Protein AF-A0AAP6ZUE8-F1 (afdb_monomer_lite)

Organism: NCBI:txid190893

Sequence (87 aa):
MNNSDKRVYFAVNGVERVEFECDCGKGYFRYDPTLKRIPVHNQIPHSCNACGKRAYFTIPYPAIRYKNRIFADSLTLSGFVDLDEES

Radius of gyration: 13.88 Å; chains: 1; bounding box: 26×50×30 Å

Foldseek 3Di:
DPPPFQWDWPDDPQKTWIFGDDPVNPFTWAFDLVDDQDVVLCWTWTATPPPRDIDTDNAGPRWIGHPNDTGHDVVSVVSVPPPPPPD

Structure (mmCIF, N/CA/C/O backbone):
data_AF-A0AAP6ZUE8-F1
#
_entry.id   AF-A0AAP6ZUE8-F1
#
loop_
_atom_site.group_PDB
_atom_site.id
_atom_site.type_symbol
_atom_site.label_atom_id
_atom_site.label_alt_id
_atom_site.label_comp_id
_atom_site.label_asym_id
_atom_site.label_entity_id
_atom_site.label_seq_id
_atom_site.pdbx_PDB_ins_code
_atom_site.Cartn_x
_atom_site.Cartn_y
_atom_site.Cartn_z
_atom_site.occupancy
_atom_site.B_iso_or_equiv
_atom_site.auth_seq_id
_atom_site.auth_comp_id
_atom_site.auth_asym_id
_atom_site.auth_atom_id
_atom_site.pdbx_PDB_model_num
ATOM 1 N N . MET A 1 1 ? 3.962 -22.022 13.155 1.00 39.00 1 MET A N 1
ATOM 2 C CA . MET A 1 1 ? 4.145 -21.378 11.835 1.00 39.00 1 MET A CA 1
ATOM 3 C C . MET A 1 1 ? 3.676 -19.940 11.953 1.00 39.00 1 MET A C 1
ATOM 5 O O . MET A 1 1 ? 2.479 -19.704 12.018 1.00 39.00 1 MET A O 1
ATOM 9 N N . ASN A 1 2 ? 4.609 -19.004 12.129 1.00 40.88 2 ASN A N 1
ATOM 10 C CA . ASN A 1 2 ? 4.294 -17.597 12.371 1.00 40.88 2 ASN A CA 1
ATOM 11 C C . ASN A 1 2 ? 4.046 -16.929 11.010 1.00 40.88 2 ASN A C 1
ATOM 13 O O . ASN A 1 2 ? 4.996 -16.619 10.297 1.00 40.88 2 ASN A O 1
ATOM 17 N N . ASN A 1 3 ? 2.783 -16.809 10.599 1.00 50.38 3 ASN A N 1
ATOM 18 C CA . ASN A 1 3 ? 2.419 -16.198 9.320 1.00 50.38 3 ASN A CA 1
ATOM 19 C C . ASN A 1 3 ? 2.352 -14.667 9.477 1.00 50.38 3 ASN A C 1
ATOM 21 O O . ASN A 1 3 ? 1.272 -14.085 9.547 1.00 50.38 3 ASN A O 1
ATOM 25 N N . SER A 1 4 ? 3.512 -14.027 9.660 1.00 73.19 4 SER A N 1
ATOM 26 C CA . SER A 1 4 ? 3.634 -12.570 9.833 1.00 73.19 4 SER A CA 1
ATOM 27 C C . SER A 1 4 ? 3.683 -11.800 8.509 1.00 73.19 4 SER A C 1
ATOM 29 O O . SER A 1 4 ? 3.557 -10.576 8.509 1.00 73.19 4 SER A O 1
ATOM 31 N N . ASP A 1 5 ? 3.859 -12.498 7.386 1.00 86.38 5 ASP A N 1
ATOM 32 C CA . ASP A 1 5 ? 3.922 -11.900 6.058 1.00 86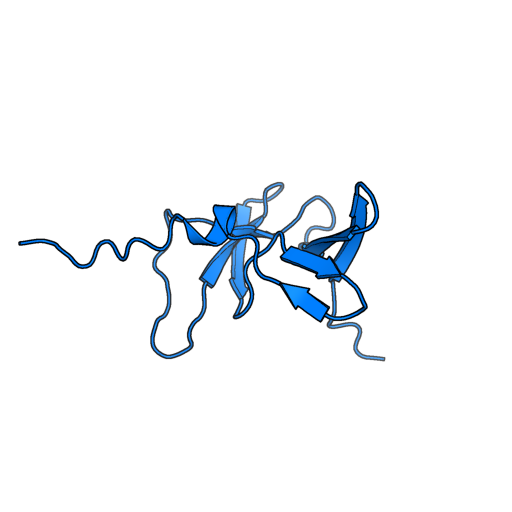.38 5 ASP A CA 1
ATOM 33 C C . ASP A 1 5 ? 2.537 -11.892 5.402 1.00 86.38 5 ASP A C 1
ATOM 35 O O . ASP A 1 5 ? 2.056 -12.911 4.916 1.00 86.38 5 ASP A O 1
ATOM 39 N N . LYS A 1 6 ? 1.887 -10.725 5.406 1.00 92.56 6 LYS A N 1
ATOM 40 C CA . LYS A 1 6 ? 0.554 -10.517 4.816 1.00 92.56 6 LYS A CA 1
ATOM 41 C C . LYS A 1 6 ? 0.612 -9.851 3.445 1.00 92.56 6 LYS A C 1
ATOM 43 O O . LYS A 1 6 ? -0.334 -9.177 3.029 1.00 92.56 6 LYS A O 1
ATOM 48 N N . ARG A 1 7 ? 1.749 -9.981 2.756 1.00 94.25 7 ARG A N 1
ATOM 49 C CA . ARG A 1 7 ? 1.872 -9.507 1.383 1.00 94.25 7 ARG A CA 1
ATOM 50 C C . ARG A 1 7 ? 1.024 -10.369 0.462 1.00 94.25 7 ARG A C 1
ATOM 52 O O . A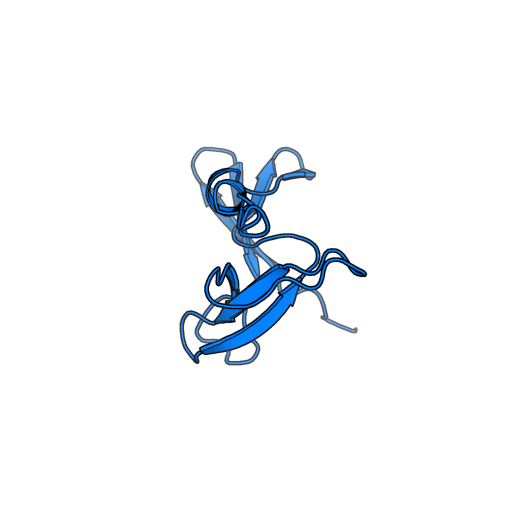RG A 1 7 ? 1.127 -11.592 0.464 1.00 94.25 7 ARG A O 1
ATOM 59 N N . VAL A 1 8 ? 0.231 -9.709 -0.367 1.00 95.00 8 VAL A N 1
ATOM 60 C CA . VAL A 1 8 ? -0.535 -10.335 -1.444 1.00 95.00 8 VAL A CA 1
ATOM 61 C C . VAL A 1 8 ? -0.073 -9.777 -2.785 1.00 95.00 8 VAL A C 1
ATOM 63 O O . VAL A 1 8 ? 0.343 -8.621 -2.877 1.00 95.00 8 VAL A O 1
ATOM 66 N N . TYR A 1 9 ? -0.128 -10.604 -3.825 1.00 94.81 9 TYR A N 1
ATOM 67 C CA . TYR A 1 9 ? 0.445 -10.312 -5.137 1.00 94.81 9 TYR A CA 1
ATOM 68 C C . TYR A 1 9 ? -0.649 -10.352 -6.200 1.00 94.81 9 TYR A C 1
ATOM 70 O O . TYR A 1 9 ? -1.315 -11.369 -6.381 1.00 94.81 9 TYR A O 1
ATOM 78 N N . PHE A 1 10 ? -0.823 -9.246 -6.915 1.00 94.12 10 PHE A N 1
ATOM 79 C CA . PHE A 1 10 ? -1.777 -9.118 -8.011 1.00 94.12 10 PHE A CA 1
ATOM 80 C C . PHE A 1 10 ? -1.019 -9.016 -9.328 1.00 94.12 10 PHE A C 1
ATOM 82 O O . PHE A 1 10 ? -0.268 -8.064 -9.522 1.00 94.12 10 PHE A O 1
ATOM 89 N N . ALA A 1 11 ? -1.213 -9.965 -10.241 1.00 95.38 11 ALA A N 1
ATOM 90 C CA . ALA A 1 11 ? -0.602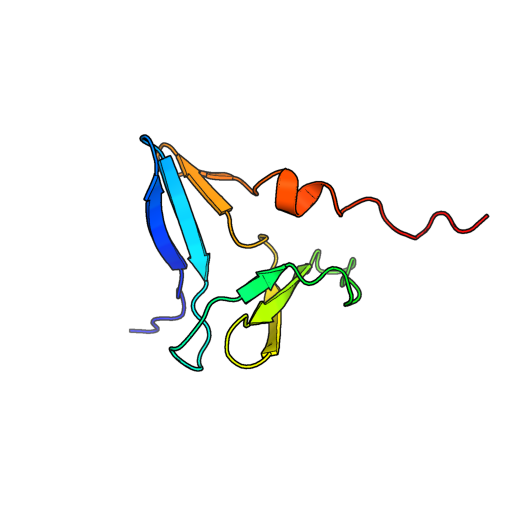 -9.898 -11.565 1.00 95.38 11 ALA A CA 1
ATOM 91 C C . ALA A 1 11 ? -1.146 -8.694 -12.360 1.00 95.38 11 ALA A C 1
ATOM 93 O O . ALA A 1 11 ? -2.357 -8.517 -12.481 1.00 95.38 11 ALA A O 1
ATOM 94 N N . VAL A 1 12 ? -0.247 -7.876 -12.908 1.00 89.50 12 VAL A N 1
ATOM 95 C CA . VAL A 1 12 ? -0.551 -6.697 -13.730 1.00 89.50 12 VAL A CA 1
ATOM 96 C C . VAL A 1 12 ? 0.471 -6.629 -14.862 1.00 89.50 12 VAL A C 1
ATOM 98 O O . VAL A 1 12 ? 1.641 -6.384 -14.607 1.00 89.50 12 VAL A O 1
ATOM 101 N N . ASN A 1 13 ? 0.056 -6.843 -16.113 1.00 90.44 13 ASN A N 1
ATOM 102 C CA . ASN A 1 13 ? 0.889 -6.647 -17.315 1.00 90.44 13 ASN A CA 1
ATOM 103 C C . ASN A 1 13 ? 2.329 -7.207 -17.224 1.00 90.44 13 ASN A C 1
ATOM 105 O O . ASN A 1 13 ? 3.291 -6.539 -17.594 1.00 90.44 13 ASN A O 1
ATOM 109 N N . GLY A 1 14 ? 2.492 -8.434 -16.717 1.00 89.69 14 GLY A N 1
ATOM 110 C CA . GLY A 1 14 ? 3.805 -9.092 -16.612 1.00 89.69 14 GLY A CA 1
ATOM 111 C C . GLY A 1 14 ? 4.652 -8.687 -15.396 1.00 89.69 14 GLY A C 1
ATOM 112 O O . GLY A 1 14 ? 5.768 -9.183 -15.238 1.00 89.69 14 GLY A O 1
ATOM 113 N N . VAL A 1 15 ? 4.124 -7.835 -14.516 1.00 92.19 15 VAL A N 1
ATOM 114 C CA . VAL A 1 15 ? 4.638 -7.579 -13.163 1.00 92.19 15 VAL A CA 1
ATOM 115 C C . VAL A 1 15 ? 3.595 -7.986 -12.122 1.00 92.19 15 VAL A C 1
ATOM 117 O O . VAL A 1 15 ? 2.479 -8.378 -12.464 1.00 92.19 15 VAL A O 1
ATOM 120 N N . GLU A 1 16 ? 3.933 -7.898 -10.838 1.00 94.44 16 GLU A N 1
ATOM 121 C CA . GLU A 1 16 ? 2.964 -8.075 -9.757 1.00 94.44 16 GLU A CA 1
ATOM 122 C C . GLU A 1 16 ? 2.885 -6.815 -8.904 1.00 94.44 16 GLU A C 1
ATOM 124 O O . GLU A 1 16 ? 3.895 -6.329 -8.405 1.00 94.44 16 GLU A O 1
ATOM 129 N N . ARG A 1 17 ? 1.679 -6.302 -8.679 1.00 93.00 17 ARG A N 1
ATOM 130 C CA . ARG A 1 17 ? 1.425 -5.304 -7.646 1.00 93.00 17 ARG A CA 1
ATOM 131 C C . ARG A 1 17 ? 1.326 -6.008 -6.298 1.00 93.00 17 ARG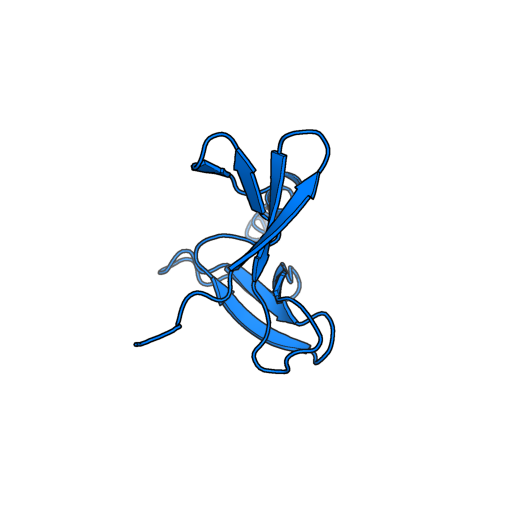 A C 1
ATOM 133 O O . ARG A 1 17 ? 0.490 -6.890 -6.117 1.00 93.00 17 ARG A O 1
ATOM 140 N N . VAL A 1 18 ? 2.157 -5.600 -5.356 1.00 94.50 18 VAL A N 1
ATOM 141 C CA . VAL A 1 18 ? 2.195 -6.108 -3.988 1.00 94.50 18 VAL A CA 1
ATOM 142 C C . VAL A 1 18 ? 1.375 -5.189 -3.092 1.00 94.50 18 VAL A C 1
ATOM 144 O O . VAL A 1 18 ? 1.611 -3.983 -3.062 1.00 94.50 18 VAL A O 1
ATOM 147 N N . GLU A 1 19 ? 0.447 -5.759 -2.335 1.00 94.88 19 GLU A N 1
ATOM 148 C CA . GLU A 1 19 ? -0.306 -5.066 -1.285 1.00 94.88 19 GLU A CA 1
ATOM 149 C C . GLU A 1 19 ? -0.022 -5.719 0.067 1.00 94.88 19 GLU A C 1
ATOM 151 O O . GLU A 1 19 ? 0.375 -6.882 0.115 1.00 94.88 19 GLU A O 1
ATOM 156 N N . PHE A 1 20 ? -0.270 -5.002 1.162 1.00 95.19 20 PHE A N 1
ATOM 157 C CA . PHE A 1 20 ? -0.201 -5.566 2.510 1.00 95.19 20 PHE A CA 1
ATOM 158 C C . PHE A 1 20 ? -1.588 -5.574 3.149 1.00 95.19 20 PHE A C 1
ATOM 160 O O . PHE A 1 20 ? -2.205 -4.520 3.335 1.00 95.19 20 PHE A O 1
ATOM 167 N N . GLU A 1 21 ? -2.089 -6.764 3.466 1.00 97.19 21 GLU A N 1
ATOM 168 C CA . GLU A 1 21 ? -3.432 -6.941 4.010 1.00 97.19 21 GLU A CA 1
ATOM 169 C C . GLU A 1 21 ? -3.534 -6.431 5.455 1.00 97.19 21 GLU A C 1
ATOM 171 O O . GLU A 1 21 ? -2.655 -6.651 6.294 1.00 97.19 21 GLU A O 1
ATOM 176 N N . CYS A 1 22 ? -4.630 -5.739 5.760 1.00 96.06 22 CYS A N 1
ATOM 177 C CA . CYS A 1 22 ? -4.928 -5.309 7.116 1.00 96.06 22 CYS A CA 1
ATOM 178 C C . CYS A 1 22 ? -5.481 -6.461 7.963 1.00 96.06 22 CYS A C 1
ATOM 180 O O . CYS A 1 22 ? -6.228 -7.307 7.481 1.00 96.06 22 CYS A O 1
ATOM 182 N N . ASP A 1 23 ? -5.229 -6.429 9.273 1.00 93.00 23 ASP A N 1
ATOM 183 C CA . ASP A 1 23 ? -5.806 -7.383 10.232 1.00 93.00 23 ASP A CA 1
ATOM 184 C C . ASP A 1 23 ? -7.340 -7.382 10.264 1.00 93.00 23 ASP A C 1
ATOM 186 O O . ASP A 1 23 ? -7.940 -8.315 10.787 1.00 93.00 23 ASP A O 1
ATOM 190 N N . CYS A 1 24 ? -7.988 -6.344 9.726 1.00 94.81 24 CYS A N 1
ATOM 191 C CA . CYS A 1 24 ? -9.443 -6.311 9.606 1.00 94.81 24 CYS A CA 1
ATOM 192 C C . CYS A 1 24 ? -9.987 -7.266 8.527 1.00 94.81 24 CYS A C 1
ATOM 194 O O . CYS A 1 24 ? -11.199 -7.470 8.482 1.00 94.81 24 CYS A O 1
ATOM 196 N N . GLY A 1 25 ? -9.124 -7.804 7.651 1.00 93.56 25 GLY A N 1
ATOM 197 C CA . GLY A 1 25 ? -9.473 -8.755 6.586 1.00 93.56 25 GLY A CA 1
ATOM 198 C C . GLY A 1 25 ? -10.330 -8.176 5.456 1.00 93.56 25 GLY A C 1
ATOM 199 O O . GLY A 1 25 ? -10.942 -8.921 4.699 1.00 93.56 25 GLY A O 1
ATOM 200 N N . LYS A 1 26 ? -10.457 -6.844 5.374 1.00 95.31 26 LYS A N 1
ATOM 201 C CA . LYS A 1 26 ? -11.361 -6.158 4.427 1.00 95.31 26 LYS A CA 1
ATOM 202 C C . LYS A 1 26 ? -10.671 -5.123 3.546 1.00 95.31 26 LYS A C 1
ATOM 204 O O . LYS A 1 26 ? -11.320 -4.506 2.707 1.00 95.31 26 LYS A O 1
ATOM 209 N N . GLY A 1 27 ? -9.380 -4.892 3.749 1.00 96.25 27 GLY A N 1
ATOM 210 C CA . GLY A 1 27 ? -8.651 -3.861 3.028 1.00 96.25 27 GLY A CA 1
ATOM 211 C C . GLY A 1 27 ? -7.149 -3.980 3.190 1.00 96.25 27 GLY A C 1
ATOM 212 O O . GLY A 1 27 ? -6.634 -4.896 3.830 1.00 96.25 27 GLY A O 1
ATOM 213 N N . TYR A 1 28 ? -6.459 -3.001 2.625 1.00 96.56 28 TYR A N 1
ATOM 214 C CA . TYR A 1 28 ? -5.008 -2.972 2.507 1.00 96.56 28 TYR A CA 1
ATOM 215 C C . TYR A 1 28 ? -4.466 -1.684 3.105 1.00 96.56 28 TYR A C 1
ATOM 217 O O . TYR A 1 28 ? -5.129 -0.643 3.056 1.00 96.56 28 TYR A O 1
ATOM 225 N N . PHE A 1 29 ? -3.263 -1.750 3.662 1.00 95.06 29 PHE A N 1
ATOM 226 C CA . PHE A 1 29 ? -2.549 -0.556 4.091 1.00 95.06 29 PHE A CA 1
ATOM 227 C C . PHE A 1 29 ? -2.049 0.215 2.872 1.00 95.06 29 PHE A C 1
ATOM 229 O O . PHE A 1 29 ? -1.349 -0.330 2.022 1.00 95.06 29 PHE A O 1
ATOM 236 N N . ARG A 1 30 ? -2.427 1.490 2.796 1.00 92.81 30 ARG A N 1
ATOM 237 C CA . ARG A 1 30 ? -2.021 2.434 1.753 1.00 92.81 30 ARG A CA 1
ATOM 238 C C . ARG A 1 30 ? -1.261 3.573 2.387 1.00 92.81 30 ARG A C 1
ATOM 240 O O . ARG A 1 30 ? -1.614 3.969 3.495 1.00 92.81 30 ARG A O 1
ATOM 247 N N . TYR A 1 31 ? -0.250 4.077 1.694 1.00 90.56 31 TYR A N 1
ATOM 248 C CA . TYR A 1 31 ? 0.476 5.258 2.139 1.00 90.56 31 TYR A CA 1
ATOM 249 C C . TYR A 1 31 ? -0.488 6.395 2.501 1.00 90.56 31 TYR A C 1
ATOM 251 O O . TYR A 1 31 ? -1.432 6.678 1.761 1.00 90.56 31 TYR A O 1
ATOM 259 N N . ASP A 1 32 ? -0.254 7.004 3.660 1.00 90.38 32 ASP A N 1
ATOM 260 C CA . ASP A 1 32 ? -1.054 8.107 4.177 1.00 90.38 32 ASP A CA 1
ATOM 261 C C . ASP A 1 32 ? -0.156 9.336 4.405 1.00 90.38 32 ASP A C 1
ATOM 263 O O . ASP A 1 32 ? 0.499 9.426 5.449 1.00 90.38 32 ASP A O 1
ATOM 267 N N . PRO A 1 33 ? -0.106 10.284 3.451 1.00 85.50 33 PRO A N 1
ATOM 268 C CA . PRO A 1 33 ? 0.742 11.473 3.549 1.00 85.50 33 PRO A CA 1
ATOM 269 C C . PRO A 1 33 ? 0.273 12.461 4.623 1.00 85.50 33 PRO A C 1
ATOM 271 O O . PRO A 1 33 ? 1.005 13.383 4.964 1.00 85.50 33 PRO A O 1
ATOM 274 N N . THR A 1 34 ? -0.936 12.294 5.172 1.00 88.38 34 THR A N 1
ATOM 275 C CA . THR A 1 34 ? -1.443 13.172 6.239 1.00 88.38 34 THR A CA 1
ATOM 276 C C . THR A 1 34 ? -0.790 12.882 7.591 1.00 88.38 34 THR A C 1
ATOM 278 O O . THR A 1 34 ? -0.908 13.664 8.535 1.00 88.38 34 THR A O 1
ATOM 281 N N . LEU A 1 35 ? -0.097 11.748 7.700 1.00 89.25 35 LEU A N 1
ATOM 282 C CA . LEU A 1 35 ? 0.593 11.313 8.901 1.00 89.25 35 LEU A CA 1
ATOM 283 C C . LEU A 1 35 ? 2.086 11.609 8.796 1.00 89.25 35 LEU A C 1
ATOM 285 O O . LEU A 1 35 ? 2.701 11.473 7.741 1.00 89.25 35 LEU A O 1
ATOM 289 N N . LYS A 1 36 ? 2.701 11.950 9.930 1.00 87.88 36 LYS A N 1
ATOM 290 C CA . LYS A 1 36 ? 4.147 12.173 9.980 1.00 87.88 36 LYS A CA 1
ATOM 291 C C . LYS A 1 36 ? 4.905 10.859 9.800 1.00 87.88 36 LYS A C 1
ATOM 293 O O . LYS A 1 36 ? 4.602 9.854 10.455 1.00 87.88 36 LYS A O 1
ATOM 298 N N . ARG A 1 37 ? 5.924 10.897 8.940 1.00 86.44 37 ARG A N 1
ATOM 299 C CA . ARG A 1 37 ? 6.954 9.859 8.832 1.00 86.44 37 ARG A CA 1
ATOM 300 C C . ARG A 1 37 ? 7.758 9.797 10.132 1.00 86.44 37 ARG A C 1
ATOM 302 O O . ARG A 1 37 ? 7.856 10.788 10.848 1.00 86.44 37 ARG A O 1
ATOM 309 N N . ILE A 1 38 ? 8.347 8.641 10.429 1.00 87.62 38 ILE A N 1
ATOM 310 C CA . ILE A 1 38 ? 9.300 8.486 11.536 1.00 87.62 38 ILE A CA 1
ATOM 311 C C . ILE A 1 38 ? 10.700 8.318 10.914 1.00 87.62 38 ILE A C 1
ATOM 313 O O . ILE A 1 38 ? 11.054 7.201 10.511 1.00 87.62 38 ILE A O 1
ATOM 317 N N . PRO A 1 39 ? 11.501 9.400 10.789 1.00 84.44 39 PRO A N 1
ATOM 318 C CA . PRO A 1 39 ? 12.749 9.388 10.017 1.00 84.44 39 PRO A CA 1
ATOM 319 C C . PRO A 1 39 ? 13.821 8.495 10.638 1.00 84.44 39 PRO A C 1
ATOM 321 O O . PRO A 1 39 ? 14.490 7.749 9.930 1.00 84.44 39 PRO A O 1
ATOM 324 N N . VAL A 1 40 ? 13.912 8.490 11.973 1.00 84.81 40 VAL A N 1
ATOM 325 C CA . VAL A 1 40 ? 14.901 7.705 12.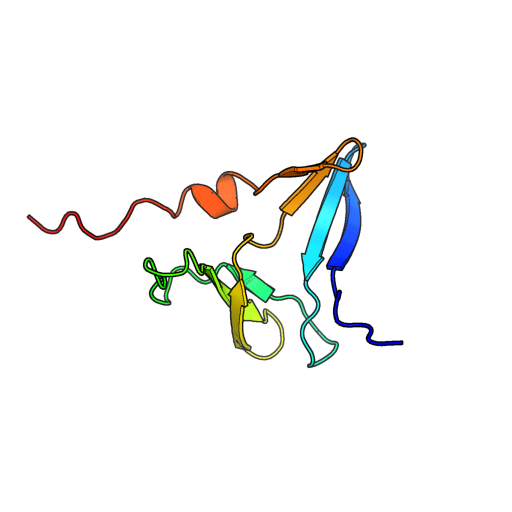737 1.00 84.81 40 VAL A CA 1
ATOM 326 C C . VAL A 1 40 ? 14.841 6.200 12.438 1.00 84.81 40 VAL A C 1
ATOM 328 O O . VAL A 1 40 ? 15.841 5.497 12.563 1.00 84.81 40 VAL A O 1
ATOM 331 N N . HIS A 1 41 ? 13.685 5.699 11.994 1.00 74.75 41 HIS A N 1
ATOM 332 C CA . HIS A 1 41 ? 13.488 4.299 11.610 1.00 74.75 41 HIS A CA 1
ATOM 333 C C . HIS A 1 41 ? 13.072 4.131 10.145 1.00 74.75 41 HIS A C 1
ATOM 335 O O . HIS A 1 41 ? 12.670 3.039 9.745 1.00 74.75 41 HIS A O 1
ATOM 341 N N . ASN A 1 42 ? 13.147 5.199 9.341 1.00 82.75 42 ASN A N 1
ATOM 342 C CA . ASN A 1 42 ? 12.686 5.241 7.952 1.00 82.75 42 ASN A CA 1
ATOM 343 C C . ASN A 1 42 ? 11.266 4.682 7.752 1.00 82.75 42 ASN A C 1
ATOM 345 O O . ASN A 1 42 ? 10.945 4.121 6.705 1.00 82.75 42 ASN A O 1
ATOM 349 N N . GLN A 1 43 ? 10.412 4.844 8.759 1.00 89.56 43 GLN A N 1
ATOM 350 C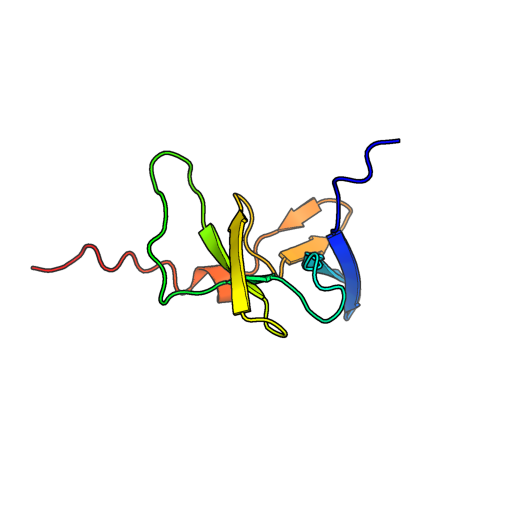 CA . GLN A 1 43 ? 9.085 4.251 8.801 1.00 89.56 43 GLN A CA 1
ATOM 351 C C . GLN A 1 43 ? 8.062 5.173 8.142 1.00 89.56 43 GLN A C 1
ATOM 353 O O . GLN A 1 43 ? 7.891 6.329 8.529 1.00 89.56 43 GLN A O 1
ATOM 358 N N . ILE A 1 44 ? 7.375 4.625 7.150 1.00 90.38 44 ILE A N 1
ATOM 359 C CA . ILE A 1 44 ? 6.413 5.282 6.277 1.00 90.38 44 ILE A CA 1
ATOM 360 C C . ILE A 1 44 ? 4.999 4.968 6.790 1.00 90.38 44 ILE A C 1
ATOM 362 O O . ILE A 1 44 ? 4.660 3.788 6.957 1.00 90.38 44 ILE A O 1
ATOM 366 N N . PRO A 1 45 ? 4.164 5.985 7.045 1.00 93.50 45 PRO A N 1
ATOM 367 C CA . PRO A 1 45 ? 2.826 5.798 7.582 1.00 93.50 45 PRO A CA 1
ATOM 368 C C . PRO A 1 45 ? 1.853 5.289 6.524 1.00 93.50 45 PRO A C 1
ATOM 370 O O . PRO A 1 45 ? 1.902 5.682 5.359 1.00 93.50 45 PRO A O 1
ATOM 373 N N . HIS A 1 46 ? 0.953 4.413 6.950 1.00 93.81 46 HIS A N 1
ATOM 374 C CA . HIS A 1 46 ? -0.100 3.867 6.118 1.00 93.81 46 HIS A CA 1
ATOM 375 C C . HIS A 1 46 ? -1.410 3.786 6.892 1.00 93.81 46 HIS A C 1
ATOM 377 O O . HIS A 1 46 ? -1.421 3.475 8.085 1.00 93.81 46 HIS A O 1
ATOM 383 N N . SER A 1 47 ? -2.514 3.964 6.179 1.00 96.50 47 SER A N 1
ATOM 384 C CA . SER A 1 47 ? -3.869 3.771 6.683 1.00 96.50 47 SER A CA 1
ATOM 385 C C . SER A 1 47 ? -4.566 2.674 5.885 1.00 96.50 47 SER A C 1
ATOM 387 O O . SER A 1 47 ? -4.429 2.570 4.665 1.00 96.50 47 SER A O 1
ATOM 389 N N . CYS A 1 48 ? -5.305 1.807 6.577 1.00 97.25 48 CYS A N 1
ATOM 390 C CA . CYS A 1 48 ? -6.132 0.805 5.923 1.00 97.25 48 CYS A CA 1
ATOM 391 C C . CYS A 1 48 ? -7.278 1.491 5.182 1.00 97.25 48 CYS A C 1
ATOM 393 O O . CYS A 1 48 ? -8.090 2.181 5.797 1.00 97.25 48 CYS A O 1
ATOM 395 N N . ASN A 1 49 ? -7.404 1.224 3.886 1.00 96.75 49 ASN A N 1
ATOM 396 C CA . ASN A 1 49 ? -8.462 1.804 3.058 1.00 96.75 49 ASN A CA 1
ATOM 397 C C . ASN A 1 49 ? -9.884 1.285 3.365 1.00 96.75 49 ASN A C 1
ATOM 399 O O . ASN A 1 49 ? -10.836 1.777 2.771 1.00 96.75 49 ASN A O 1
ATOM 403 N N . ALA A 1 50 ? -10.038 0.304 4.262 1.00 97.75 50 ALA A N 1
ATOM 404 C CA . ALA A 1 50 ? -11.339 -0.231 4.670 1.00 97.75 50 ALA A CA 1
ATOM 405 C C . ALA A 1 50 ? -11.748 0.172 6.095 1.00 97.75 50 ALA A C 1
ATOM 407 O O . ALA A 1 50 ? -12.901 0.522 6.320 1.00 97.75 50 ALA A O 1
ATOM 408 N N . CYS A 1 51 ? -10.832 0.110 7.069 1.00 97.75 51 CYS A N 1
ATOM 409 C CA . CYS A 1 51 ? -11.149 0.388 8.478 1.00 97.75 51 CYS A CA 1
ATOM 410 C C . CYS A 1 51 ? -10.397 1.584 9.078 1.00 97.75 51 CYS A C 1
ATOM 412 O O . CYS A 1 51 ? -10.594 1.889 10.250 1.00 97.75 51 CYS A O 1
ATOM 414 N N . GLY A 1 52 ? -9.495 2.224 8.328 1.00 96.69 52 GLY A N 1
ATOM 415 C CA . GLY A 1 52 ? -8.717 3.373 8.803 1.00 96.69 52 GLY A CA 1
ATOM 416 C C . GLY A 1 52 ? -7.620 3.047 9.824 1.00 96.69 52 GLY A C 1
ATOM 417 O O . GLY A 1 52 ? -6.960 3.962 10.312 1.00 96.69 52 GLY A O 1
ATOM 418 N N . LYS A 1 53 ? -7.386 1.767 10.159 1.00 96.94 53 LYS A N 1
ATOM 419 C CA . LYS A 1 53 ? -6.286 1.369 11.055 1.00 96.94 53 LYS A CA 1
ATOM 420 C C . LYS A 1 53 ? -4.953 1.865 10.496 1.00 96.94 53 LYS A C 1
ATOM 422 O O . LYS A 1 53 ? -4.676 1.670 9.315 1.00 96.94 53 LYS A O 1
ATOM 427 N N . ARG A 1 54 ? -4.126 2.448 11.363 1.00 96.19 54 ARG A N 1
ATOM 428 C CA . ARG A 1 54 ? -2.804 2.972 11.012 1.00 96.19 54 ARG A CA 1
ATOM 429 C C . ARG A 1 54 ? -1.712 1.945 11.279 1.00 96.19 54 ARG A C 1
ATOM 431 O O . ARG A 1 54 ? -1.780 1.211 12.265 1.00 96.19 54 ARG A O 1
ATOM 438 N N . ALA A 1 55 ? -0.710 1.915 10.413 1.00 94.31 55 ALA A N 1
ATOM 439 C CA . ALA A 1 55 ? 0.491 1.106 10.570 1.00 94.31 55 ALA A CA 1
ATOM 440 C C . ALA A 1 55 ? 1.687 1.798 9.905 1.00 94.31 55 ALA A C 1
ATOM 442 O O . ALA A 1 55 ? 1.521 2.670 9.055 1.00 94.31 55 ALA A O 1
ATOM 443 N N . TYR A 1 56 ? 2.893 1.403 10.302 1.00 92.75 56 TYR A N 1
ATOM 444 C CA . TYR A 1 56 ? 4.142 1.965 9.800 1.00 92.75 56 TYR A CA 1
ATOM 445 C C . TYR A 1 56 ? 4.989 0.861 9.174 1.00 92.75 56 TYR A C 1
ATOM 447 O O . TYR A 1 56 ? 5.158 -0.204 9.765 1.00 92.75 56 TYR A O 1
ATOM 455 N N . PHE A 1 57 ? 5.533 1.125 7.989 1.00 91.25 57 PHE A N 1
ATOM 456 C CA . PHE A 1 57 ? 6.313 0.158 7.217 1.00 91.25 57 PHE A CA 1
ATOM 457 C C . PHE A 1 57 ? 7.626 0.772 6.746 1.00 91.25 57 PHE A C 1
ATOM 459 O O . PHE A 1 57 ? 7.716 1.975 6.538 1.00 91.25 57 PHE A O 1
ATOM 466 N N . THR A 1 58 ? 8.649 -0.047 6.530 1.00 88.38 58 THR A N 1
ATOM 467 C CA . THR A 1 58 ? 9.907 0.395 5.903 1.00 88.38 58 THR A CA 1
ATOM 468 C C . THR A 1 58 ? 9.848 0.367 4.373 1.00 88.38 58 THR A C 1
ATOM 470 O O . THR A 1 58 ? 10.691 0.967 3.715 1.00 88.38 58 THR A O 1
ATOM 473 N N . ILE A 1 59 ? 8.847 -0.313 3.806 1.00 87.06 59 ILE A N 1
ATOM 474 C CA . ILE A 1 59 ? 8.555 -0.375 2.371 1.00 87.06 59 ILE A CA 1
ATOM 475 C C . ILE A 1 59 ? 7.147 0.199 2.168 1.00 87.06 59 ILE A C 1
ATOM 477 O O . ILE A 1 59 ? 6.236 -0.230 2.881 1.00 87.06 59 ILE A O 1
ATOM 481 N N . PRO A 1 60 ? 6.945 1.145 1.236 1.00 89.12 60 PRO A N 1
ATOM 482 C CA . PRO A 1 60 ? 5.618 1.662 0.942 1.00 89.12 60 PRO A CA 1
ATOM 483 C C . PRO A 1 60 ? 4.775 0.639 0.171 1.00 89.12 60 PRO A C 1
ATOM 485 O O . PRO A 1 60 ? 5.293 -0.074 -0.690 1.00 89.12 60 PRO A O 1
ATOM 488 N N . TYR A 1 61 ? 3.473 0.603 0.456 1.00 91.75 61 TYR A N 1
ATOM 489 C CA . TYR A 1 61 ? 2.483 -0.165 -0.297 1.00 91.75 61 TYR A CA 1
ATOM 490 C C . TYR A 1 61 ? 1.463 0.772 -0.972 1.00 91.75 61 TYR A C 1
ATOM 492 O O . TYR A 1 61 ? 0.995 1.728 -0.339 1.00 91.75 61 TYR A O 1
ATOM 500 N N . PRO A 1 62 ? 1.069 0.497 -2.231 1.00 91.94 62 PRO A N 1
ATOM 501 C CA . PRO A 1 62 ? 1.440 -0.673 -3.033 1.00 91.94 62 PRO A CA 1
ATOM 502 C C . PRO A 1 62 ? 2.899 -0.639 -3.517 1.00 91.94 62 PRO A C 1
ATOM 504 O O . PRO A 1 62 ? 3.473 0.420 -3.741 1.00 91.94 62 PRO A O 1
ATOM 507 N N . ALA A 1 63 ? 3.488 -1.818 -3.698 1.00 91.88 63 ALA A N 1
ATOM 508 C CA . ALA A 1 63 ? 4.811 -1.984 -4.299 1.00 91.88 63 ALA A CA 1
ATOM 509 C C . ALA A 1 63 ? 4.709 -2.805 -5.591 1.00 91.88 63 ALA A C 1
ATOM 511 O O . ALA A 1 63 ? 3.665 -3.380 -5.892 1.00 91.88 63 ALA A O 1
ATOM 512 N N . ILE A 1 64 ? 5.790 -2.894 -6.360 1.00 91.94 64 ILE A N 1
ATOM 513 C CA . ILE A 1 64 ? 5.855 -3.708 -7.579 1.00 91.94 64 ILE A CA 1
ATOM 514 C C . ILE A 1 64 ? 6.873 -4.826 -7.368 1.00 91.94 64 ILE A C 1
ATOM 516 O O . ILE A 1 64 ? 8.014 -4.561 -6.998 1.00 91.94 64 ILE A O 1
ATOM 520 N N . ARG A 1 65 ? 6.499 -6.081 -7.627 1.00 93.19 65 ARG A N 1
ATOM 521 C CA . ARG A 1 65 ? 7.429 -7.206 -7.741 1.00 93.19 65 ARG A CA 1
ATOM 522 C C . ARG A 1 65 ? 7.687 -7.512 -9.212 1.00 93.19 65 ARG A C 1
ATOM 524 O O . ARG A 1 65 ? 6.765 -7.741 -9.991 1.00 93.19 65 ARG A O 1
ATOM 531 N N . TYR A 1 66 ? 8.961 -7.558 -9.580 1.00 93.19 66 TYR A N 1
ATOM 532 C CA . TYR A 1 66 ? 9.417 -8.003 -10.893 1.00 93.19 66 TYR A CA 1
ATOM 533 C C . TYR A 1 66 ? 10.662 -8.866 -10.727 1.00 93.19 66 TYR A C 1
ATOM 535 O O . TYR A 1 66 ? 11.584 -8.498 -9.997 1.00 93.19 66 TYR A O 1
ATOM 543 N N . LYS A 1 67 ? 10.681 -10.042 -11.369 1.00 92.88 67 LYS A N 1
ATOM 544 C CA . LYS A 1 67 ? 11.779 -11.023 -11.256 1.00 92.88 67 LYS A CA 1
ATOM 545 C C . LYS A 1 67 ? 12.207 -11.273 -9.799 1.00 92.88 67 LYS A C 1
ATOM 547 O O . LYS A 1 67 ? 13.389 -11.259 -9.468 1.00 92.88 67 LYS A O 1
ATOM 552 N N . ASN A 1 68 ? 11.219 -11.471 -8.925 1.00 88.44 68 ASN A N 1
ATOM 553 C CA . ASN A 1 68 ? 11.395 -11.733 -7.494 1.00 88.44 68 ASN A CA 1
ATOM 554 C C . ASN A 1 68 ? 12.064 -10.606 -6.674 1.00 88.44 68 ASN A C 1
ATOM 556 O O . ASN A 1 68 ? 12.490 -10.835 -5.545 1.00 88.44 68 ASN A O 1
ATOM 560 N N . ARG A 1 69 ? 12.140 -9.385 -7.213 1.00 91.06 69 ARG A N 1
ATOM 561 C CA . ARG A 1 69 ? 12.596 -8.184 -6.501 1.00 91.06 69 ARG A CA 1
ATOM 562 C C . ARG A 1 69 ? 11.435 -7.224 -6.305 1.00 91.06 69 ARG A C 1
ATOM 564 O O . ARG A 1 69 ? 10.631 -7.068 -7.220 1.00 91.06 69 ARG A O 1
ATOM 571 N N . ILE A 1 70 ? 11.351 -6.615 -5.123 1.00 89.88 70 ILE A N 1
ATOM 572 C CA . ILE A 1 70 ? 10.321 -5.630 -4.782 1.00 89.88 70 ILE A CA 1
ATOM 573 C C . ILE A 1 70 ? 10.900 -4.229 -4.964 1.00 89.88 70 ILE A C 1
ATOM 575 O O . ILE A 1 70 ? 11.969 -3.922 -4.441 1.00 89.88 70 ILE A O 1
ATOM 579 N N . PHE A 1 71 ? 10.166 -3.401 -5.690 1.00 88.44 71 PHE A N 1
ATOM 580 C CA . PHE A 1 71 ? 10.446 -2.002 -5.955 1.00 88.44 71 PHE A CA 1
ATOM 581 C C . PHE A 1 71 ? 9.319 -1.170 -5.346 1.00 88.44 71 PHE A C 1
ATOM 583 O O . PHE A 1 71 ? 8.144 -1.508 -5.499 1.00 88.44 71 PHE A O 1
ATOM 590 N N . ALA A 1 72 ? 9.673 -0.098 -4.644 1.00 82.06 72 ALA A N 1
ATOM 591 C CA . ALA A 1 72 ? 8.697 0.897 -4.222 1.00 82.06 72 ALA A CA 1
ATOM 592 C C . ALA A 1 72 ? 8.137 1.605 -5.463 1.00 82.06 72 ALA A C 1
ATOM 594 O O . ALA A 1 72 ? 8.899 1.968 -6.361 1.00 82.06 72 ALA A O 1
ATOM 595 N N . ASP A 1 73 ? 6.818 1.783 -5.521 1.00 71.25 73 ASP A N 1
ATOM 596 C CA . ASP A 1 73 ? 6.192 2.570 -6.580 1.00 71.25 73 ASP A CA 1
ATOM 597 C C . ASP A 1 73 ? 6.574 4.047 -6.411 1.00 71.25 73 ASP A C 1
ATOM 599 O O . ASP A 1 73 ? 6.305 4.656 -5.372 1.00 71.25 73 ASP A O 1
ATOM 603 N N . SER A 1 74 ? 7.198 4.631 -7.436 1.00 60.00 74 SER A N 1
ATOM 604 C CA . SER A 1 74 ? 7.628 6.028 -7.429 1.00 60.00 74 SER A CA 1
ATOM 605 C C . SER A 1 74 ? 6.469 7.011 -7.275 1.00 60.00 74 SER A C 1
ATOM 607 O O . SER A 1 74 ? 6.706 8.112 -6.803 1.00 60.00 74 SER A O 1
ATOM 609 N N . LEU A 1 75 ? 5.229 6.640 -7.620 1.00 59.38 75 LEU A N 1
ATOM 610 C CA . LEU A 1 75 ? 4.040 7.472 -7.371 1.00 59.38 75 LEU A CA 1
ATOM 611 C C . LEU A 1 75 ? 3.645 7.492 -5.892 1.00 59.38 75 LEU A C 1
ATOM 613 O O . LEU A 1 75 ? 3.119 8.483 -5.394 1.00 59.38 75 LEU A O 1
ATOM 617 N N . THR A 1 76 ? 3.954 6.417 -5.166 1.00 58.62 76 THR A N 1
ATOM 618 C CA . THR A 1 76 ? 3.879 6.424 -3.702 1.00 58.62 76 THR A CA 1
ATOM 619 C C . THR A 1 76 ? 5.037 7.240 -3.120 1.00 58.62 76 THR A C 1
ATOM 621 O O . THR A 1 76 ? 4.886 7.846 -2.063 1.00 58.62 76 THR A O 1
ATOM 624 N N . LEU A 1 77 ? 6.172 7.305 -3.837 1.00 53.62 77 LEU A N 1
ATOM 625 C CA . LEU A 1 77 ? 7.338 8.103 -3.461 1.00 53.62 77 LEU A CA 1
ATOM 626 C C . LEU A 1 77 ? 7.280 9.588 -3.870 1.00 53.62 77 LEU A C 1
ATOM 628 O O . LEU A 1 77 ? 7.986 10.390 -3.280 1.00 53.62 77 LEU A O 1
ATOM 632 N N . SER A 1 78 ? 6.467 10.010 -4.841 1.00 53.09 78 SER A N 1
ATOM 633 C CA . SER A 1 78 ? 6.438 11.413 -5.295 1.00 53.09 78 SER A CA 1
ATOM 634 C C . SER A 1 78 ? 5.797 12.363 -4.278 1.00 53.09 78 SER A C 1
ATOM 636 O O . SER A 1 78 ? 5.939 13.573 -4.399 1.00 53.09 78 SER A O 1
ATOM 638 N N . GLY A 1 79 ? 5.127 11.818 -3.257 1.00 49.00 79 GLY A N 1
ATOM 639 C CA . GLY A 1 79 ? 4.749 12.539 -2.038 1.00 49.00 79 GLY A CA 1
ATOM 640 C C . GLY A 1 79 ? 5.881 12.674 -1.007 1.00 49.00 79 GLY A C 1
ATOM 641 O O . GLY A 1 79 ? 5.649 13.250 0.047 1.00 49.00 79 GLY A O 1
ATOM 642 N N . PHE A 1 80 ? 7.092 12.167 -1.285 1.00 51.34 80 PHE A N 1
ATOM 643 C CA . PHE A 1 80 ? 8.301 12.316 -0.455 1.00 51.34 80 PHE A CA 1
ATOM 644 C C . PHE A 1 80 ? 9.014 13.649 -0.725 1.00 51.34 80 PHE A C 1
ATOM 646 O O . PHE A 1 80 ? 10.232 13.745 -0.584 1.00 51.34 80 PHE A O 1
ATOM 653 N N . VAL A 1 81 ? 8.283 14.686 -1.140 1.00 45.72 81 VAL A N 1
ATOM 654 C CA . VAL A 1 81 ? 8.784 16.040 -0.916 1.00 45.72 81 VAL A CA 1
ATOM 655 C C . VAL A 1 81 ? 8.637 16.245 0.582 1.00 45.72 81 VAL A C 1
ATOM 657 O O . VAL A 1 81 ? 7.524 16.420 1.078 1.00 45.72 81 VAL A O 1
ATOM 660 N N . ASP A 1 82 ? 9.743 16.082 1.304 1.00 46.47 82 ASP A N 1
ATOM 661 C CA . ASP A 1 82 ? 9.831 16.425 2.714 1.00 46.47 82 ASP A CA 1
ATOM 662 C C . ASP A 1 82 ? 9.252 17.842 2.876 1.00 46.47 82 ASP A C 1
ATOM 664 O O . ASP A 1 82 ? 9.813 18.812 2.374 1.00 46.47 82 ASP A O 1
ATOM 668 N N . LEU A 1 83 ? 8.104 17.973 3.549 1.00 51.09 83 LEU A N 1
ATOM 669 C CA . LEU A 1 83 ? 7.545 19.264 3.975 1.00 51.09 83 LEU A CA 1
ATOM 670 C C . LEU A 1 83 ? 8.358 19.843 5.152 1.00 51.09 83 LEU A C 1
ATOM 672 O O . LEU A 1 83 ? 7.791 20.396 6.086 1.00 51.09 83 LEU A O 1
ATOM 676 N N . ASP A 1 84 ? 9.681 19.688 5.104 1.00 44.91 84 ASP A N 1
ATOM 677 C CA . ASP A 1 84 ? 10.657 20.287 6.014 1.00 44.91 84 ASP A CA 1
ATOM 678 C C . ASP A 1 84 ? 11.498 21.344 5.263 1.00 44.91 84 ASP A C 1
ATOM 680 O O . ASP A 1 84 ? 12.671 21.557 5.559 1.00 44.91 84 ASP A O 1
ATOM 684 N N . GLU A 1 85 ? 10.895 22.024 4.284 1.00 46.91 85 GLU A N 1
ATOM 685 C CA . GLU A 1 85 ? 11.396 23.294 3.744 1.00 46.91 85 GLU A CA 1
ATOM 686 C C . GLU A 1 85 ? 10.352 24.396 4.012 1.00 46.91 85 GLU A C 1
ATOM 688 O O . GLU A 1 85 ? 9.833 25.046 3.107 1.00 46.91 85 GLU A O 1
ATOM 693 N N . GLU A 1 86 ? 9.990 24.575 5.290 1.00 44.41 86 GLU A N 1
ATOM 694 C CA . GLU A 1 86 ? 9.515 25.880 5.762 1.00 44.41 86 GLU A CA 1
ATOM 695 C C . GLU A 1 86 ? 10.737 26.799 5.892 1.00 44.41 86 GLU A C 1
ATOM 697 O O . GLU A 1 86 ? 11.617 26.584 6.728 1.00 44.41 86 GLU A O 1
ATOM 702 N N . SER A 1 87 ? 10.781 27.793 5.004 1.00 41.50 87 SER A N 1
ATOM 703 C CA . SER A 1 87 ? 11.606 29.004 5.074 1.00 41.50 87 SER A CA 1
ATOM 704 C C . SER A 1 87 ? 11.246 29.884 6.265 1.00 41.50 87 SER A C 1
ATOM 706 O O . SER A 1 87 ? 10.022 30.100 6.439 1.00 41.50 87 SER A O 1
#

pLDDT: mean 83.02, std 17.56, range [39.0, 97.75]

Secondary structure (DSSP, 8-state):
------EEEEEETTEEEEEEB-TTSS-BEEE-TTSPPBGGGTBEEEEETTT--EEEESS-SSEEEETTEEEE-HHHHTT---S----